Protein AF-A0A971KPD3-F1 (afdb_monomer_lite)

Secondary structure (DSSP, 8-state):
-HHHHHHHHHHHHHHHHS-PPPHHHHHHHHHHHHHHHHHHHHHHHHHHHHHHHHHHHHHHH--

pLDDT: mean 86.53, std 10.18, range [58.25, 98.12]

Foldseek 3Di:
DVVVVVVVVVVVVVVVVPCDDDPVVVVVVVVVVVVVVVVVVVVVVVVVVVVVVVVVVVVVVVD

Structure (mmCIF, N/CA/C/O backbone):
data_AF-A0A971KPD3-F1
#
_entry.id   AF-A0A971KPD3-F1
#
loop_
_atom_site.group_PDB
_atom_site.id
_atom_site.type_symbol
_atom_site.label_atom_id
_atom_site.label_alt_id
_atom_site.label_comp_id
_atom_site.label_asym_id
_atom_site.label_entity_id
_atom_site.label_seq_id
_atom_site.pdbx_PDB_ins_code
_atom_site.Cartn_x
_atom_site.Cartn_y
_atom_site.Cartn_z
_atom_site.occupancy
_atom_site.B_iso_or_equiv
_atom_site.auth_seq_id
_atom_site.auth_comp_id
_atom_site.auth_asym_id
_atom_site.auth_atom_id
_atom_site.pdbx_PDB_model_num
ATOM 1 N N . MET A 1 1 ? -0.883 -12.876 41.185 1.00 65.25 1 MET A N 1
ATOM 2 C CA . MET A 1 1 ? -1.746 -13.161 40.011 1.00 65.25 1 MET A CA 1
ATOM 3 C C . MET A 1 1 ? -2.893 -12.161 39.837 1.00 65.25 1 MET A C 1
ATOM 5 O O . MET A 1 1 ? -3.1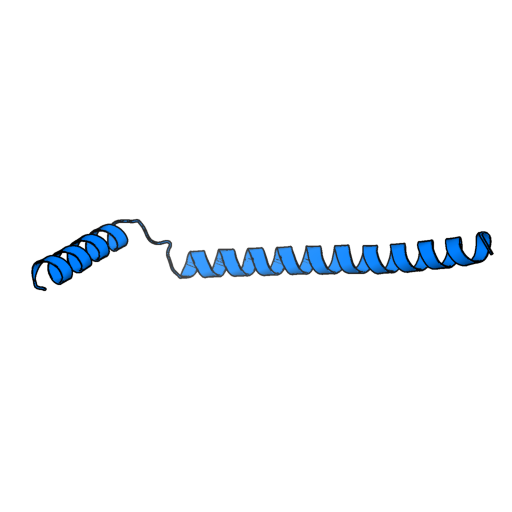08 -11.712 38.718 1.00 65.25 1 MET A O 1
ATOM 9 N N . GLU A 1 2 ? -3.607 -11.755 40.893 1.00 79.25 2 GLU A N 1
ATOM 10 C CA . GLU A 1 2 ? -4.729 -10.797 40.773 1.00 79.25 2 GLU A CA 1
ATOM 11 C C . GLU A 1 2 ? -4.326 -9.411 40.248 1.00 79.25 2 GLU A C 1
ATOM 13 O O . GLU A 1 2 ? -5.016 -8.852 39.398 1.00 79.25 2 GLU A O 1
ATOM 18 N N . ARG A 1 3 ? -3.166 -8.886 40.673 1.00 79.75 3 ARG A N 1
ATOM 19 C CA . ARG A 1 3 ? -2.647 -7.595 40.186 1.00 79.75 3 ARG A CA 1
ATOM 20 C C . ARG A 1 3 ? -2.382 -7.581 38.676 1.00 79.75 3 ARG A C 1
ATOM 22 O O . ARG A 1 3 ? -2.682 -6.593 38.023 1.00 79.75 3 ARG A O 1
ATOM 29 N N . PHE A 1 4 ? -1.902 -8.692 38.116 1.00 85.50 4 PHE A N 1
ATOM 30 C CA . PHE A 1 4 ? -1.640 -8.826 36.679 1.00 85.50 4 PHE A CA 1
ATOM 31 C C . PHE A 1 4 ? -2.937 -8.842 35.855 1.00 85.50 4 PHE A C 1
ATOM 33 O O . PHE A 1 4 ? -3.040 -8.156 34.843 1.00 85.50 4 PHE A O 1
ATOM 40 N N . LYS A 1 5 ? -3.973 -9.550 36.331 1.00 84.62 5 LYS A N 1
ATOM 41 C CA . LYS A 1 5 ? -5.307 -9.523 35.702 1.00 84.62 5 LYS A CA 1
ATOM 42 C C . LYS A 1 5 ? -5.926 -8.122 35.730 1.00 84.62 5 LYS A C 1
ATOM 44 O O . LYS A 1 5 ? -6.571 -7.726 34.762 1.00 84.62 5 LYS A O 1
ATOM 49 N N . LYS A 1 6 ? -5.723 -7.375 36.821 1.00 86.50 6 LYS A N 1
ATOM 50 C CA . LYS A 1 6 ? -6.200 -5.992 36.959 1.00 86.50 6 LYS A CA 1
ATOM 51 C C . LYS A 1 6 ? -5.476 -5.047 35.992 1.00 86.50 6 LYS A C 1
ATOM 53 O O . LYS A 1 6 ? -6.140 -4.311 35.272 1.00 86.50 6 LYS A O 1
ATOM 58 N N . TYR A 1 7 ? -4.155 -5.187 35.880 1.00 84.50 7 TYR A N 1
ATOM 59 C CA . TYR A 1 7 ? -3.325 -4.429 34.942 1.00 84.50 7 TYR A CA 1
ATOM 60 C C . TYR A 1 7 ? -3.722 -4.668 33.474 1.00 84.50 7 TYR A C 1
ATOM 62 O O . TYR A 1 7 ? -3.950 -3.718 32.734 1.00 84.50 7 TYR A O 1
ATOM 70 N N . LEU A 1 8 ? -3.925 -5.926 33.054 1.00 87.25 8 LEU A N 1
ATOM 71 C CA . LEU A 1 8 ? -4.404 -6.234 31.694 1.00 87.25 8 LEU A CA 1
ATOM 72 C C . LEU A 1 8 ? -5.789 -5.642 31.398 1.00 87.25 8 LEU A C 1
ATOM 74 O O . LEU A 1 8 ? -6.075 -5.253 30.265 1.00 87.25 8 LEU A O 1
ATOM 78 N N . ARG A 1 9 ? -6.665 -5.587 32.406 1.00 85.44 9 ARG A N 1
ATOM 79 C CA . ARG A 1 9 ? -8.001 -4.999 32.270 1.00 85.44 9 ARG A CA 1
ATOM 80 C C . ARG A 1 9 ? -7.935 -3.477 32.116 1.00 85.44 9 ARG A C 1
ATOM 82 O O . ARG A 1 9 ? -8.687 -2.941 31.308 1.00 85.44 9 ARG A O 1
ATOM 89 N N . GLU A 1 10 ? -7.050 -2.811 32.851 1.00 85.38 10 GLU A N 1
ATOM 90 C CA . GLU A 1 10 ? -6.804 -1.366 32.745 1.00 85.38 10 GLU A CA 1
ATOM 91 C C . GLU A 1 10 ? -6.179 -1.005 31.388 1.00 85.38 10 GLU A C 1
ATOM 93 O O . GLU A 1 10 ? -6.726 -0.159 30.682 1.00 85.38 10 GLU A O 1
ATOM 98 N N . VAL A 1 11 ? -5.151 -1.740 30.943 1.00 85.31 11 VAL A N 1
ATOM 99 C CA . VAL A 1 11 ? -4.530 -1.561 29.614 1.00 85.31 11 VAL A CA 1
ATOM 100 C C . VAL A 1 11 ? -5.548 -1.763 28.492 1.00 85.31 11 VAL A C 1
ATOM 102 O O . VAL A 1 11 ? -5.629 -0.964 27.561 1.00 85.31 11 VAL A O 1
ATOM 105 N N . ARG A 1 12 ? -6.388 -2.804 28.577 1.00 80.31 12 ARG A N 1
ATOM 106 C CA . ARG A 1 12 ? -7.461 -3.017 27.594 1.00 80.31 12 ARG A CA 1
ATOM 107 C C . ARG A 1 12 ? -8.466 -1.862 27.593 1.00 80.31 12 ARG A C 1
ATOM 109 O O . ARG A 1 12 ? -8.947 -1.501 26.526 1.00 80.31 12 ARG A O 1
ATOM 116 N N . ALA A 1 13 ? -8.793 -1.288 28.749 1.00 81.00 13 ALA A N 1
ATOM 117 C CA 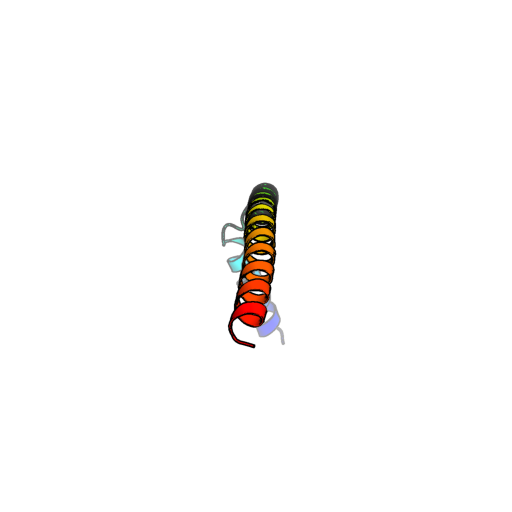. ALA A 1 13 ? -9.714 -0.157 28.834 1.00 81.00 13 ALA A CA 1
ATOM 118 C C . ALA A 1 13 ? -9.128 1.125 28.210 1.00 81.00 13 ALA A C 1
ATOM 120 O O . ALA A 1 13 ? -9.851 1.846 27.525 1.00 81.00 13 ALA A O 1
ATOM 121 N N . GLU A 1 14 ? -7.828 1.382 28.380 1.00 81.88 14 GLU A N 1
ATOM 122 C CA . GLU A 1 14 ? -7.133 2.499 27.721 1.00 81.88 14 GLU A CA 1
ATOM 123 C C . GLU A 1 14 ? -7.009 2.308 26.205 1.00 81.88 14 GLU A C 1
ATOM 125 O O . GLU A 1 14 ? -7.271 3.245 25.451 1.00 81.88 14 GLU A O 1
ATOM 130 N N . LEU A 1 15 ? -6.719 1.086 25.746 1.00 77.50 15 LEU A N 1
ATOM 131 C CA . LEU A 1 15 ? -6.667 0.747 24.317 1.00 77.50 15 LEU A CA 1
ATOM 132 C C . LEU A 1 15 ? -8.017 0.921 23.607 1.00 77.50 15 LEU A C 1
ATOM 134 O O . LEU A 1 15 ? -8.049 1.227 22.419 1.00 77.50 15 LEU A O 1
ATOM 138 N N . TYR A 1 16 ? -9.134 0.740 24.319 1.00 67.88 16 TYR A N 1
ATOM 139 C CA . TYR A 1 16 ? -10.477 1.025 23.795 1.00 67.88 16 TYR A CA 1
ATOM 140 C C . TYR A 1 16 ? -10.827 2.521 23.813 1.00 67.88 16 TYR A C 1
ATOM 142 O O . TYR A 1 16 ? -11.736 2.938 23.099 1.00 67.88 16 TYR A O 1
ATOM 150 N N . LYS A 1 17 ? -10.127 3.321 24.628 1.00 66.56 17 LYS A N 1
ATOM 151 C CA . LYS A 1 17 ? -10.232 4.789 24.652 1.00 66.56 17 LYS A CA 1
ATOM 152 C C . LYS A 1 17 ? -9.481 5.429 23.492 1.00 66.56 17 LYS A C 1
ATOM 154 O O . LYS A 1 17 ? -9.830 6.528 23.073 1.00 66.56 17 LYS A O 1
ATOM 159 N N . THR A 1 18 ? -8.450 4.754 22.989 1.00 68.44 18 THR A N 1
ATOM 160 C CA . THR A 1 18 ? -7.805 5.139 21.741 1.00 68.44 18 THR A CA 1
ATOM 161 C C . THR A 1 18 ? -8.815 4.914 20.629 1.00 68.44 18 THR A C 1
ATOM 163 O O . THR A 1 18 ? -9.316 3.803 20.471 1.00 68.44 18 THR A O 1
ATOM 166 N N . SER A 1 19 ? -9.162 5.977 19.911 1.00 67.00 19 SER A N 1
ATOM 167 C CA . SER A 1 19 ? -10.174 6.012 18.857 1.00 67.00 19 SER A CA 1
ATOM 168 C C . SER A 1 19 ? -9.788 5.041 17.743 1.00 67.00 19 SER A C 1
ATOM 170 O O . SER A 1 19 ? -9.145 5.417 16.765 1.00 67.00 19 SER A O 1
ATO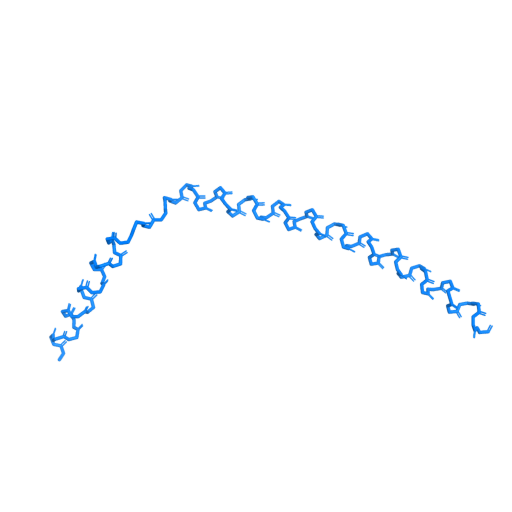M 172 N N . TRP A 1 20 ? -10.097 3.757 17.926 1.00 70.12 20 TRP A N 1
ATOM 173 C CA . TRP A 1 20 ? -9.733 2.757 16.946 1.00 70.12 20 TRP A CA 1
ATOM 174 C C . TRP A 1 20 ? -10.525 3.067 15.679 1.00 70.12 20 TRP A C 1
ATOM 176 O O . TRP A 1 20 ? -11.751 3.225 15.748 1.00 70.12 20 TRP A O 1
ATOM 186 N N . PRO A 1 21 ? -9.833 3.205 14.542 1.00 64.50 21 PRO A N 1
ATOM 187 C CA . PRO A 1 21 ? -10.457 3.611 13.299 1.00 64.50 21 PRO A CA 1
ATOM 188 C C . PRO A 1 21 ? -11.590 2.651 12.940 1.00 64.50 21 PRO A C 1
ATOM 190 O O . PRO A 1 21 ? -11.520 1.436 13.163 1.00 64.50 21 PRO A O 1
ATOM 193 N N . ASN A 1 22 ? -12.671 3.210 12.400 1.00 76.00 22 ASN A N 1
ATOM 194 C CA . ASN A 1 22 ? -13.852 2.438 12.050 1.00 76.00 22 ASN A CA 1
ATOM 195 C C . ASN A 1 22 ? -13.471 1.358 11.021 1.00 76.00 22 ASN A C 1
ATOM 197 O O . ASN A 1 22 ? -12.779 1.633 10.040 1.00 76.00 22 ASN A O 1
ATOM 201 N N . ARG A 1 23 ? -13.958 0.122 11.193 1.00 76.38 23 ARG A N 1
ATOM 202 C CA . ARG A 1 23 ? -13.619 -1.019 10.313 1.00 76.38 23 ARG A CA 1
ATOM 203 C C . ARG A 1 23 ? -13.893 -0.742 8.831 1.00 76.38 23 ARG A C 1
ATOM 205 O O . ARG A 1 23 ? -13.247 -1.329 7.966 1.00 76.38 23 ARG A O 1
ATOM 212 N N . LYS A 1 24 ? -14.853 0.141 8.543 1.00 77.50 24 LYS A N 1
ATOM 213 C CA . LYS A 1 24 ? -15.176 0.599 7.187 1.00 77.50 24 LYS A CA 1
ATOM 214 C C . LYS A 1 24 ? -14.048 1.436 6.579 1.00 77.50 24 LYS A C 1
ATOM 216 O O . LYS A 1 24 ? -13.676 1.202 5.438 1.00 77.50 24 LYS A O 1
ATOM 221 N N . GLU A 1 25 ? -13.495 2.362 7.351 1.00 82.81 25 GLU A N 1
ATOM 222 C CA . GLU A 1 25 ? -12.408 3.244 6.926 1.00 82.81 25 GLU A CA 1
ATOM 223 C C . GLU A 1 25 ? -11.117 2.450 6.687 1.00 82.81 25 GLU A C 1
ATOM 225 O O . GLU A 1 25 ? -10.477 2.603 5.649 1.00 82.81 25 GLU A O 1
ATOM 230 N N . LEU A 1 26 ? -10.822 1.493 7.574 1.00 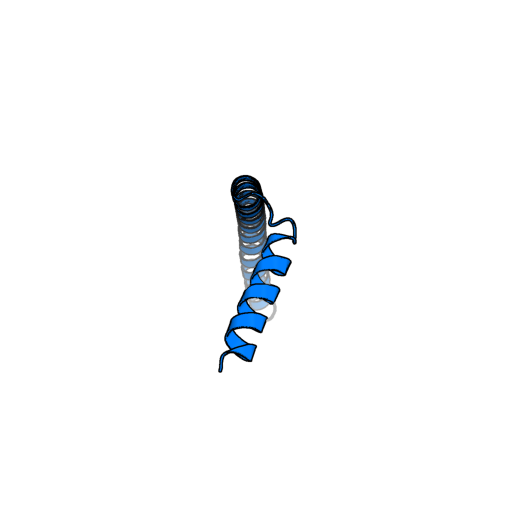86.38 26 LEU A N 1
ATOM 231 C CA . LEU A 1 26 ? -9.701 0.565 7.406 1.00 86.38 26 LEU A CA 1
ATOM 232 C C . LEU A 1 26 ? -9.771 -0.197 6.078 1.00 86.38 26 LEU A C 1
ATOM 234 O O . LEU A 1 26 ? -8.777 -0.262 5.361 1.00 86.38 26 LEU A O 1
ATOM 238 N N . ARG A 1 27 ? -10.948 -0.729 5.717 1.00 88.25 27 ARG A N 1
ATOM 239 C CA . ARG A 1 27 ? -11.132 -1.417 4.429 1.00 88.25 27 ARG A CA 1
ATOM 240 C C . ARG A 1 27 ? -10.915 -0.483 3.246 1.00 88.25 27 ARG A C 1
ATOM 242 O O . ARG A 1 27 ? -10.254 -0.886 2.295 1.00 88.25 27 ARG A O 1
ATOM 249 N N . THR A 1 28 ? -11.438 0.741 3.307 1.00 90.00 28 THR A N 1
ATOM 250 C CA . THR A 1 28 ? -11.224 1.737 2.250 1.00 90.00 28 THR A CA 1
ATOM 251 C C . THR A 1 28 ? -9.734 2.001 2.050 1.00 90.00 28 THR A C 1
ATOM 253 O O . THR A 1 28 ? -9.256 1.915 0.921 1.00 90.00 28 THR A O 1
ATOM 256 N N . TYR A 1 29 ? -8.976 2.233 3.126 1.00 91.00 29 TYR A N 1
ATOM 257 C CA . TYR A 1 29 ? -7.535 2.467 3.018 1.00 91.00 29 TYR A CA 1
ATOM 258 C C . TYR A 1 29 ? -6.775 1.250 2.493 1.00 91.00 29 TYR A C 1
ATOM 260 O O . TYR A 1 29 ? -5.906 1.409 1.640 1.00 91.00 29 TYR A O 1
ATOM 268 N N . THR A 1 30 ? -7.124 0.031 2.917 1.00 93.00 30 THR A N 1
ATOM 269 C CA . THR A 1 30 ? -6.496 -1.180 2.367 1.00 93.00 30 THR A CA 1
ATOM 270 C C . THR A 1 30 ? -6.747 -1.312 0.866 1.00 93.00 30 THR A C 1
ATOM 272 O O . THR A 1 30 ? -5.817 -1.609 0.124 1.00 93.00 30 THR A O 1
ATOM 275 N N . VAL A 1 31 ? -7.972 -1.049 0.399 1.00 96.25 31 VAL A N 1
ATOM 276 C CA . VAL A 1 31 ? -8.299 -1.103 -1.036 1.00 96.25 31 VAL A CA 1
ATOM 277 C C . VAL A 1 31 ? -7.507 -0.057 -1.819 1.00 96.25 31 VAL A C 1
ATOM 279 O O . VAL A 1 31 ? -6.939 -0.385 -2.856 1.00 96.25 31 VAL A O 1
ATOM 282 N N . VAL A 1 32 ? -7.409 1.175 -1.312 1.00 96.50 32 VAL A N 1
ATOM 283 C CA . VAL A 1 32 ? -6.618 2.235 -1.958 1.00 96.50 32 VAL A CA 1
ATOM 284 C C . VAL A 1 32 ? -5.146 1.832 -2.073 1.00 96.50 32 VAL A C 1
ATOM 286 O O . VAL A 1 32 ? -4.564 1.952 -3.150 1.00 96.50 32 VAL A O 1
ATOM 289 N N . VAL A 1 33 ? -4.554 1.299 -0.999 1.00 97.12 33 VAL A N 1
ATOM 290 C CA . VAL A 1 33 ? -3.160 0.828 -1.011 1.00 97.12 33 VAL A CA 1
ATOM 291 C C . VAL A 1 33 ? -2.973 -0.323 -1.999 1.00 97.12 33 VAL A C 1
ATOM 293 O O . VAL A 1 33 ? -2.001 -0.317 -2.747 1.00 97.12 33 VAL A O 1
ATOM 296 N N . LEU A 1 34 ? -3.904 -1.279 -2.062 1.00 98.06 34 LEU A N 1
ATOM 297 C CA . LEU A 1 34 ? -3.835 -2.386 -3.022 1.00 98.06 34 LEU A CA 1
ATOM 298 C C . LEU A 1 34 ? -3.851 -1.898 -4.474 1.00 98.06 34 LEU A C 1
ATOM 300 O O . LEU A 1 34 ? -3.065 -2.382 -5.286 1.00 98.06 34 LEU A O 1
ATOM 304 N N . VAL A 1 35 ? -4.704 -0.923 -4.796 1.00 97.94 35 VAL A N 1
ATOM 305 C CA . VAL A 1 35 ? -4.756 -0.326 -6.139 1.00 97.94 35 VAL A CA 1
ATOM 306 C C . VAL A 1 35 ? -3.449 0.397 -6.462 1.00 97.94 35 VAL A C 1
ATOM 308 O O . VAL A 1 35 ? -2.894 0.199 -7.541 1.00 97.94 35 VAL A O 1
ATOM 311 N N . LEU A 1 36 ? -2.923 1.189 -5.524 1.00 97.81 36 LEU A N 1
ATOM 312 C CA . LEU A 1 36 ? -1.645 1.882 -5.693 1.00 97.81 36 LEU A CA 1
ATOM 313 C C . LEU A 1 36 ? -0.502 0.890 -5.954 1.00 97.81 36 LEU A C 1
ATOM 315 O O . LEU A 1 36 ? 0.260 1.064 -6.903 1.00 97.81 36 LEU A O 1
ATOM 319 N N . VAL A 1 37 ? -0.406 -0.164 -5.139 1.00 98.12 37 VAL A N 1
ATOM 320 C CA . VAL A 1 37 ? 0.617 -1.206 -5.288 1.00 98.12 37 VAL A CA 1
ATOM 321 C C . VAL A 1 37 ? 0.485 -1.893 -6.641 1.00 98.12 37 VAL A C 1
ATOM 323 O O . VAL A 1 37 ? 1.492 -2.047 -7.320 1.00 98.12 37 VAL A O 1
ATOM 326 N N . ALA A 1 38 ? -0.730 -2.230 -7.080 1.00 98.06 38 ALA A N 1
ATOM 327 C CA . ALA A 1 38 ? -0.944 -2.844 -8.389 1.00 98.06 38 ALA A CA 1
ATOM 328 C C . ALA A 1 38 ? -0.424 -1.962 -9.539 1.00 98.06 38 ALA A C 1
ATOM 330 O O . ALA A 1 38 ? 0.256 -2.462 -10.433 1.00 98.06 38 ALA A O 1
ATOM 331 N N . ILE A 1 39 ? -0.683 -0.650 -9.494 1.00 98.12 39 ILE A N 1
ATOM 332 C CA . ILE A 1 39 ? -0.183 0.302 -10.500 1.00 98.12 39 ILE A CA 1
ATOM 333 C C . ILE A 1 39 ? 1.349 0.347 -10.490 1.00 98.12 39 ILE A C 1
ATOM 335 O O . ILE A 1 39 ? 1.977 0.245 -11.545 1.00 98.12 39 ILE A O 1
ATOM 339 N N . VAL A 1 40 ? 1.955 0.466 -9.306 1.00 98.06 40 VAL A N 1
ATOM 340 C CA . VAL A 1 40 ? 3.417 0.513 -9.159 1.00 98.06 40 VAL A CA 1
ATOM 341 C C . VAL A 1 40 ? 4.055 -0.792 -9.634 1.00 98.06 40 VAL A C 1
ATOM 343 O O . VAL A 1 40 ? 5.043 -0.749 -10.359 1.00 98.06 40 VAL A O 1
ATOM 346 N N . SER A 1 41 ? 3.482 -1.947 -9.294 1.00 97.75 41 SER A N 1
ATOM 347 C CA . SER A 1 41 ? 3.974 -3.254 -9.737 1.00 97.75 41 SER A CA 1
ATOM 348 C C . SER A 1 41 ? 3.950 -3.400 -11.257 1.00 97.75 41 SER A C 1
ATOM 350 O O . SER A 1 41 ? 4.914 -3.904 -11.825 1.00 97.75 41 SER A O 1
ATOM 352 N N . VAL A 1 42 ? 2.891 -2.931 -11.926 1.00 97.94 42 VAL A N 1
ATOM 353 C CA . VAL A 1 42 ? 2.828 -2.930 -13.396 1.00 97.94 42 VAL A CA 1
ATOM 354 C C . VAL A 1 42 ? 3.897 -2.012 -13.982 1.00 97.94 42 VAL A C 1
ATOM 356 O O . VAL A 1 42 ? 4.607 -2.418 -14.898 1.00 97.94 42 VAL A O 1
ATOM 359 N N . PHE A 1 43 ? 4.045 -0.798 -13.446 1.00 97.44 43 PHE A N 1
ATOM 360 C CA . PHE A 1 43 ? 5.062 0.144 -13.910 1.00 97.44 43 PHE A CA 1
ATOM 361 C C . PHE A 1 43 ? 6.478 -0.430 -13.774 1.00 97.44 43 PHE A C 1
ATOM 363 O O . PHE A 1 43 ? 7.229 -0.441 -14.746 1.00 97.44 43 PHE A O 1
ATOM 370 N N . VAL A 1 44 ? 6.820 -0.952 -12.594 1.00 97.00 44 VAL A N 1
ATOM 371 C CA . VAL A 1 44 ? 8.126 -1.573 -12.339 1.00 97.00 44 VAL A CA 1
ATOM 372 C C . VAL A 1 44 ? 8.342 -2.767 -13.267 1.00 97.00 44 VAL A C 1
ATOM 374 O O . VAL A 1 44 ? 9.378 -2.829 -13.916 1.00 97.00 44 VAL A O 1
ATOM 377 N N . GLY A 1 45 ? 7.341 -3.635 -13.444 1.00 96.00 45 GLY A N 1
ATOM 378 C CA . GLY A 1 45 ? 7.447 -4.776 -14.358 1.00 96.00 45 GLY A CA 1
ATOM 379 C C . GLY A 1 45 ? 7.711 -4.373 -15.815 1.00 96.00 45 GLY A C 1
ATOM 380 O O . GLY A 1 45 ? 8.493 -5.026 -16.503 1.00 96.00 45 GLY A O 1
ATOM 381 N N . VAL A 1 46 ? 7.117 -3.274 -16.291 1.00 96.88 46 VAL A N 1
ATOM 382 C CA . VAL A 1 46 ? 7.415 -2.727 -17.628 1.00 96.88 46 VAL A CA 1
ATOM 383 C C . VAL A 1 46 ? 8.855 -2.219 -17.705 1.00 96.88 46 VAL A C 1
ATOM 385 O O . VAL A 1 46 ? 9.549 -2.482 -18.689 1.00 96.88 46 VAL A O 1
ATOM 388 N N . VAL A 1 47 ? 9.312 -1.508 -16.673 1.00 96.69 47 VAL A N 1
ATOM 389 C CA . VAL A 1 47 ? 10.686 -0.998 -16.598 1.00 96.69 47 VAL A CA 1
ATOM 390 C C . VAL A 1 47 ? 11.693 -2.150 -16.576 1.00 96.69 47 VAL A C 1
ATOM 392 O O . VAL A 1 47 ? 12.671 -2.094 -17.316 1.00 96.69 47 VAL A O 1
ATOM 395 N N . ASP A 1 48 ? 11.436 -3.215 -15.817 1.00 94.75 48 ASP A N 1
ATOM 396 C CA . ASP A 1 48 ? 12.307 -4.393 -15.743 1.00 94.75 48 ASP A CA 1
ATOM 397 C C . ASP A 1 48 ? 12.474 -5.067 -17.113 1.00 94.75 48 ASP A C 1
ATOM 399 O O . ASP A 1 48 ? 13.592 -5.405 -17.512 1.00 94.75 48 ASP A O 1
ATOM 403 N N . VAL A 1 49 ? 11.384 -5.203 -17.879 1.00 93.75 49 VAL A N 1
ATOM 404 C CA . VAL A 1 49 ? 11.431 -5.740 -19.251 1.00 93.75 49 VAL A CA 1
ATOM 405 C C . VAL A 1 49 ? 12.234 -4.819 -20.172 1.00 93.75 49 VAL A C 1
ATOM 407 O O . VAL A 1 49 ? 13.097 -5.290 -20.914 1.00 93.75 49 VAL A O 1
ATOM 410 N N . ALA A 1 50 ? 12.002 -3.505 -20.104 1.00 93.06 50 ALA A N 1
ATOM 411 C CA . ALA A 1 50 ? 12.727 -2.532 -20.919 1.00 93.06 50 ALA A CA 1
ATOM 412 C C . ALA A 1 50 ? 14.238 -2.532 -20.619 1.00 93.06 50 ALA A C 1
ATOM 414 O O . ALA A 1 50 ? 15.058 -2.489 -21.540 1.00 93.06 50 ALA A O 1
ATOM 415 N N . PHE A 1 51 ? 14.617 -2.627 -19.343 1.00 93.44 51 PHE A N 1
ATOM 416 C CA . PHE A 1 51 ? 16.015 -2.753 -18.932 1.00 93.44 51 PHE A CA 1
ATOM 417 C C . PHE A 1 51 ? 16.625 -4.090 -19.363 1.00 93.44 51 PHE A C 1
ATOM 419 O O . PHE A 1 51 ? 17.773 -4.108 -19.807 1.00 93.44 51 PHE A O 1
ATOM 426 N N . GLY A 1 52 ? 15.875 -5.192 -19.292 1.00 90.75 52 GLY A N 1
ATOM 427 C CA . GLY A 1 52 ? 16.327 -6.502 -19.765 1.00 90.75 52 GLY A CA 1
ATOM 428 C C . GLY A 1 52 ? 16.714 -6.487 -21.246 1.00 90.75 52 GLY A C 1
ATOM 429 O O . GLY A 1 52 ? 17.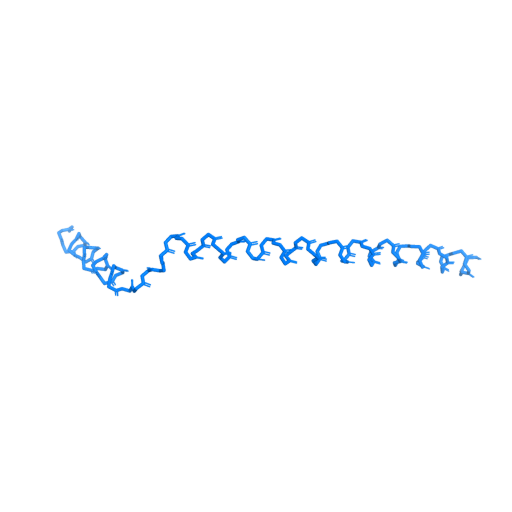801 -6.944 -21.610 1.00 90.75 52 GLY A O 1
ATOM 430 N N . GLU A 1 53 ? 15.877 -5.887 -22.095 1.00 88.06 53 GLU A N 1
ATOM 431 C CA . GLU A 1 53 ? 16.178 -5.717 -23.522 1.00 88.06 53 GLU A CA 1
ATOM 432 C C . GLU A 1 53 ? 17.390 -4.805 -23.754 1.00 88.06 53 GLU A C 1
ATOM 434 O O . GLU A 1 53 ? 18.272 -5.134 -24.552 1.00 88.06 53 GLU A O 1
ATOM 439 N N . LEU A 1 54 ? 17.499 -3.698 -23.013 1.00 89.88 54 LEU A N 1
ATOM 440 C CA . LEU A 1 54 ? 18.645 -2.791 -23.110 1.00 89.88 54 LEU A CA 1
ATOM 441 C C . LEU A 1 54 ? 19.966 -3.495 -22.759 1.00 89.88 54 LEU A C 1
ATOM 443 O O . LEU A 1 54 ? 20.954 -3.367 -23.485 1.00 89.88 54 LEU A O 1
ATOM 447 N N . VAL A 1 55 ? 19.980 -4.276 -21.677 1.00 92.12 55 VAL A N 1
ATOM 448 C CA . VAL A 1 55 ? 21.152 -5.058 -21.257 1.00 92.12 55 VAL A CA 1
ATOM 449 C C . VAL A 1 55 ? 21.487 -6.136 -22.291 1.00 92.12 55 VAL A C 1
ATOM 451 O O . VAL A 1 55 ? 22.661 -6.336 -22.609 1.00 92.12 55 VAL A O 1
ATOM 454 N N . ASN A 1 56 ? 20.479 -6.794 -22.870 1.00 89.25 56 ASN A N 1
ATOM 455 C CA . ASN A 1 56 ? 20.677 -7.778 -23.934 1.00 89.25 56 ASN A CA 1
ATOM 456 C C . ASN A 1 56 ? 21.338 -7.166 -25.175 1.00 89.25 56 ASN A C 1
ATOM 458 O O . ASN A 1 56 ? 22.243 -7.781 -25.744 1.00 89.25 56 ASN A O 1
ATOM 462 N N . VAL A 1 57 ? 20.920 -5.965 -25.584 1.00 89.00 57 VAL A N 1
ATOM 463 C CA . VAL A 1 57 ? 21.540 -5.230 -26.698 1.00 89.00 57 VAL A CA 1
ATOM 464 C C . VAL A 1 57 ? 22.977 -4.845 -26.356 1.00 89.00 57 VAL A C 1
ATOM 466 O O . VAL A 1 57 ? 23.880 -5.085 -27.156 1.00 89.00 57 VAL A O 1
ATOM 469 N N . LEU A 1 58 ? 23.215 -4.324 -25.151 1.00 90.69 58 LEU A N 1
ATOM 470 C CA . LEU A 1 58 ? 24.552 -3.922 -24.713 1.00 90.69 58 LEU A CA 1
ATOM 471 C C . LEU A 1 58 ? 25.529 -5.111 -24.690 1.00 90.69 58 LEU A C 1
ATOM 473 O O . LEU A 1 58 ? 26.660 -4.999 -25.162 1.00 90.69 58 LEU A O 1
ATOM 477 N N . ARG A 1 59 ? 25.070 -6.282 -24.228 1.00 88.44 59 ARG A N 1
ATOM 478 C CA . ARG A 1 59 ? 25.859 -7.525 -24.215 1.00 88.44 59 ARG A CA 1
ATOM 479 C C . ARG A 1 59 ? 26.245 -8.000 -25.619 1.00 88.44 59 ARG A C 1
ATOM 481 O O . ARG A 1 59 ? 27.280 -8.637 -25.766 1.00 88.44 59 ARG A O 1
ATOM 488 N N . ARG A 1 60 ? 25.425 -7.715 -26.636 1.00 86.50 60 ARG A N 1
ATOM 489 C CA . ARG A 1 60 ? 25.715 -8.056 -28.042 1.00 86.50 60 ARG A CA 1
ATOM 490 C C . ARG A 1 60 ? 26.715 -7.103 -28.698 1.00 86.50 60 ARG A C 1
ATOM 492 O O . ARG A 1 60 ? 27.348 -7.504 -29.661 1.00 86.50 60 ARG A O 1
ATOM 499 N N . LEU A 1 61 ? 26.824 -5.866 -28.211 1.00 84.69 61 LEU A N 1
ATOM 500 C CA . LEU A 1 61 ? 27.742 -4.851 -28.743 1.00 84.69 61 LEU A CA 1
ATOM 501 C C . LEU A 1 61 ? 29.139 -4.906 -28.108 1.00 84.69 61 LEU A C 1
ATOM 503 O O . LEU A 1 61 ? 30.100 -4.467 -28.727 1.00 84.69 61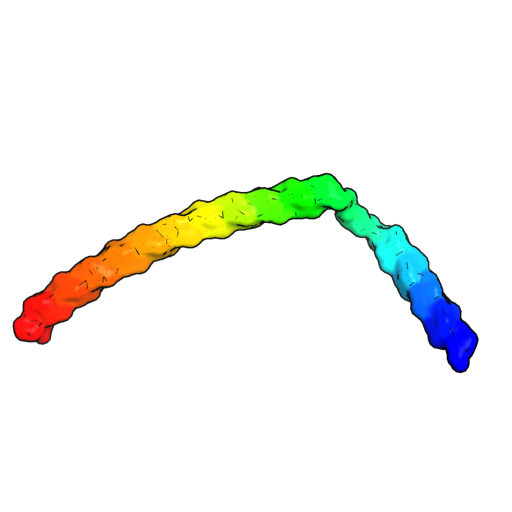 LEU A O 1
ATOM 507 N N . GLY A 1 62 ? 29.243 -5.394 -26.869 1.00 77.88 62 GLY A N 1
ATOM 508 C CA . GLY A 1 62 ? 30.510 -5.520 -26.137 1.00 77.88 62 GLY A CA 1
ATOM 509 C C . GLY A 1 62 ? 31.201 -6.884 -26.256 1.00 77.88 62 GLY A C 1
ATOM 510 O O . GLY A 1 62 ? 32.161 -7.117 -25.522 1.00 77.88 62 GLY A O 1
ATOM 511 N N . GLY A 1 63 ? 30.689 -7.783 -27.103 1.00 58.25 63 GLY A N 1
ATOM 512 C CA . GLY A 1 63 ? 31.275 -9.090 -27.419 1.00 58.25 63 GLY A CA 1
ATOM 513 C C . GLY A 1 63 ? 31.852 -9.132 -28.824 1.00 58.25 63 GLY A C 1
ATOM 514 O O . GLY A 1 63 ? 31.326 -8.398 -29.688 1.00 58.25 63 GLY A O 1
#

Radius of gyration: 25.64 Å; chains: 1; bounding box: 46×19×70 Å

Sequence (63 aa):
MERFKKYLREVRAELYKTSWPNRKELRTYTVVVLVLVAIVSVFVGVVDVAFGELVNVLRRLGG